Protein AF-A0A7K4GL98-F1 (afdb_monomer_lite)

Secondary structure (DSSP, 8-state):
----------HHHHHHHHHHHHHHHHHHHHHHHHHTT----HHHHHHHHHH----TT-HHHHHHHHHHHHHHHHHHHGGGT-HHHHHHHHHHHHHHHHHHHHHHHHHHH-GGG--TT-HHHHHHHHHHHHHHHHHHHHHHHGGGT-

Sequence (146 aa):
MSSSKVKSSNTILNILVIAVGIIFLFRAIIDFLTLAGLILPTILEDWATAVGGVAALGGQGLVSLVLAIWCIISGTAMFKEAEWAMGQALVVLSIMVATGVAPVIGLIMDPASFDLADVSTLINIIAFIVGIVGFIWLLITRRRYD

Foldseek 3Di:
DDPPPPLDQPLVLLVLLLVLLVVLQLLLVLLVCVLVVHDDDPVSVLVCVLQDPRPRPDVVSVVSNVLSVLSNVLSVCSVVLALVSLVSLLVSLVVLLVQLVVLVVVCVVPVVPDDPSNVNSVSSPSSNVSSVVSNVVSVVCVVSSD

Structure (mmCIF, N/CA/C/O backbone):
data_AF-A0A7K4GL98-F1
#
_entry.id   AF-A0A7K4GL98-F1
#
loop_
_atom_site.group_PDB
_atom_site.id
_atom_site.type_symbol
_atom_site.label_atom_id
_atom_site.label_alt_id
_atom_site.label_comp_id
_atom_site.label_asym_id
_atom_site.label_entity_id
_atom_site.label_seq_id
_atom_site.pdbx_PDB_ins_code
_atom_site.Cartn_x
_atom_site.Cartn_y
_atom_site.Cartn_z
_atom_site.occupancy
_atom_site.B_iso_or_equiv
_atom_site.auth_seq_id
_atom_site.auth_comp_id
_atom_site.auth_asym_id
_atom_site.auth_atom_id
_atom_site.pdbx_PDB_model_num
ATOM 1 N N . MET A 1 1 ? -28.209 -2.596 33.160 1.00 35.06 1 MET A N 1
ATOM 2 C CA . MET A 1 1 ? -26.920 -3.218 32.787 1.00 35.06 1 MET A CA 1
ATOM 3 C C . MET A 1 1 ? -26.384 -2.476 31.577 1.00 35.06 1 MET A C 1
ATOM 5 O O . MET A 1 1 ? -27.037 -2.481 30.542 1.00 35.06 1 MET A O 1
ATOM 9 N N . SER A 1 2 ? -25.271 -1.759 31.745 1.00 44.03 2 SER A N 1
ATOM 10 C CA . SER A 1 2 ? -24.555 -1.106 30.648 1.00 44.03 2 SER A CA 1
ATOM 11 C C . SER A 1 2 ? -24.044 -2.195 29.710 1.00 44.03 2 SER A C 1
ATOM 13 O O . SER A 1 2 ? -23.134 -2.941 30.065 1.00 44.03 2 SER A O 1
ATOM 15 N N . SER A 1 3 ? -24.677 -2.342 28.547 1.00 38.62 3 SER A N 1
ATOM 16 C CA . SER A 1 3 ? -24.057 -3.051 27.435 1.00 38.62 3 SER A CA 1
ATOM 17 C C . SER A 1 3 ? -22.930 -2.146 26.957 1.00 38.62 3 SER A C 1
ATOM 19 O O . SER A 1 3 ? -23.144 -1.244 26.147 1.00 38.62 3 SER A O 1
ATOM 21 N N . SER A 1 4 ? -21.731 -2.340 27.506 1.00 42.78 4 SER A N 1
ATOM 22 C CA . SER A 1 4 ? -20.520 -1.917 26.825 1.00 42.78 4 SER A CA 1
ATOM 23 C C . SER A 1 4 ? -20.524 -2.668 25.500 1.00 42.78 4 SER A C 1
ATOM 25 O O . SER A 1 4 ? -20.189 -3.850 25.427 1.00 42.78 4 SER A O 1
ATOM 27 N N . LYS A 1 5 ? -21.019 -2.010 24.445 1.00 45.31 5 LYS A N 1
ATOM 28 C CA . LYS A 1 5 ? -20.840 -2.488 23.080 1.00 45.31 5 LYS A CA 1
ATOM 29 C C . LYS A 1 5 ? -19.341 -2.656 22.927 1.00 45.31 5 LYS A C 1
ATOM 31 O O . LYS A 1 5 ? -18.623 -1.661 22.893 1.00 45.31 5 LYS A O 1
ATOM 36 N N . VAL A 1 6 ? -18.879 -3.903 22.929 1.00 47.19 6 VAL A N 1
ATOM 37 C CA . VAL A 1 6 ? -17.500 -4.226 22.594 1.00 47.19 6 VAL A CA 1
ATOM 38 C C . VAL A 1 6 ? -17.329 -3.700 21.184 1.00 47.19 6 VAL A C 1
ATOM 40 O O . VAL A 1 6 ? -17.928 -4.197 20.228 1.00 47.19 6 VAL A O 1
ATOM 43 N N . LYS A 1 7 ? -16.645 -2.569 21.120 1.00 48.56 7 LYS A N 1
ATOM 44 C CA . LYS A 1 7 ? -16.435 -1.769 19.936 1.00 48.56 7 LYS A CA 1
ATOM 45 C C . LYS A 1 7 ? -15.470 -2.642 19.108 1.00 48.56 7 LYS A C 1
ATOM 47 O O . LYS A 1 7 ? -14.346 -2.958 19.496 1.00 48.56 7 LYS A O 1
ATOM 52 N N . SER A 1 8 ? -16.070 -3.343 18.142 1.00 47.38 8 SER A N 1
ATOM 53 C CA . SER A 1 8 ? -15.435 -4.405 17.363 1.00 47.38 8 SER A CA 1
ATOM 54 C C . SER A 1 8 ? -14.850 -3.756 16.118 1.00 47.38 8 SER A C 1
ATOM 56 O O . SER A 1 8 ? -15.511 -3.634 15.074 1.00 47.38 8 SER A O 1
ATOM 58 N N . SER A 1 9 ? -13.605 -3.297 16.258 1.00 53.19 9 SER A N 1
ATOM 59 C CA . SER A 1 9 ? -12.803 -2.860 15.120 1.00 53.19 9 SER A CA 1
ATOM 60 C C . SER A 1 9 ? -12.677 -4.022 14.135 1.00 53.19 9 SER A C 1
ATOM 62 O O . SER A 1 9 ? -12.485 -5.178 14.529 1.00 53.19 9 SER A O 1
ATOM 64 N N . ASN A 1 10 ? -12.836 -3.743 12.839 1.00 66.62 10 ASN A N 1
ATOM 65 C CA . ASN A 1 10 ? -12.609 -4.768 11.832 1.00 66.62 10 ASN A CA 1
ATOM 66 C C . ASN A 1 10 ? -11.097 -4.963 11.680 1.00 66.62 10 ASN A C 1
ATOM 68 O O . ASN A 1 10 ? -10.441 -4.267 10.905 1.00 66.62 10 ASN A O 1
ATOM 72 N N . THR A 1 11 ? -10.561 -5.912 12.445 1.00 74.19 11 THR A N 1
ATOM 73 C CA . THR A 1 11 ? -9.137 -6.254 12.491 1.00 74.19 11 THR A CA 1
ATOM 74 C C . THR A 1 11 ? -8.569 -6.497 11.091 1.00 74.19 11 THR A C 1
ATOM 76 O O . THR A 1 11 ? -7.438 -6.110 10.824 1.00 74.19 11 THR A O 1
ATOM 79 N N . ILE A 1 12 ? -9.361 -7.061 10.173 1.00 81.31 12 ILE A N 1
ATOM 80 C CA . ILE A 1 12 ? -8.909 -7.416 8.823 1.00 81.31 12 ILE A CA 1
ATOM 81 C C . ILE A 1 12 ? -8.625 -6.168 7.983 1.00 81.31 12 ILE A C 1
ATOM 83 O O . ILE A 1 12 ? -7.557 -6.079 7.387 1.00 81.31 12 ILE A O 1
ATOM 87 N N . LEU A 1 13 ? -9.530 -5.183 7.956 1.00 82.00 13 LEU A N 1
ATOM 88 C CA . LEU A 1 13 ? -9.304 -3.961 7.175 1.00 82.00 13 LEU A CA 1
ATOM 89 C C . LEU A 1 13 ? -8.107 -3.175 7.718 1.00 82.00 13 LEU A C 1
ATOM 91 O O . LEU A 1 13 ? -7.270 -2.727 6.942 1.00 82.00 13 LEU A O 1
ATOM 95 N N . ASN A 1 14 ? -7.989 -3.067 9.043 1.00 85.00 14 ASN A N 1
ATOM 96 C CA . ASN A 1 14 ? -6.860 -2.391 9.680 1.00 85.00 14 ASN A CA 1
ATOM 97 C C . ASN A 1 14 ? -5.530 -3.060 9.300 1.00 85.00 14 ASN A C 1
ATOM 99 O O . ASN A 1 14 ? -4.580 -2.375 8.925 1.00 85.00 14 ASN A O 1
ATOM 103 N N . ILE A 1 15 ? -5.479 -4.398 9.339 1.00 85.88 15 ILE A N 1
ATOM 104 C CA . ILE A 1 15 ? -4.308 -5.174 8.910 1.00 85.88 15 ILE A CA 1
ATOM 105 C C . ILE A 1 15 ? -4.017 -4.946 7.425 1.00 85.88 15 ILE A C 1
ATOM 107 O O . ILE A 1 15 ? -2.859 -4.750 7.075 1.00 85.88 15 ILE A O 1
ATOM 111 N N . LEU A 1 16 ? -5.033 -4.935 6.558 1.00 84.62 16 LEU A N 1
ATOM 112 C CA . LEU A 1 16 ? -4.849 -4.716 5.120 1.00 84.62 16 LEU A CA 1
ATOM 113 C C . LEU A 1 16 ? -4.291 -3.322 4.816 1.00 84.62 16 LEU A C 1
ATOM 115 O O . LEU A 1 16 ? -3.358 -3.203 4.028 1.00 84.62 16 LEU A O 1
ATOM 119 N N . VAL A 1 17 ? -4.804 -2.277 5.470 1.00 84.75 17 VAL A N 1
ATOM 120 C CA . VAL A 1 17 ? -4.295 -0.905 5.307 1.00 84.75 17 VAL A CA 1
ATOM 121 C C . VAL A 1 17 ? -2.837 -0.813 5.772 1.00 84.75 17 VAL A C 1
ATOM 123 O O . VAL A 1 17 ? -2.004 -0.242 5.070 1.00 84.75 17 VAL A O 1
ATOM 126 N N . ILE A 1 18 ? -2.496 -1.442 6.903 1.00 87.81 18 ILE A N 1
ATOM 127 C CA . ILE A 1 18 ? -1.108 -1.518 7.386 1.00 87.81 18 ILE A CA 1
ATOM 128 C C . ILE A 1 18 ? -0.226 -2.286 6.398 1.00 87.81 18 ILE A C 1
ATOM 130 O O . ILE A 1 18 ? 0.852 -1.809 6.059 1.00 87.81 18 ILE A O 1
ATOM 134 N N . ALA A 1 19 ? -0.671 -3.448 5.916 1.00 85.38 19 ALA A N 1
ATOM 135 C CA . ALA A 1 19 ? 0.092 -4.289 4.999 1.00 85.38 19 ALA A CA 1
ATOM 136 C C . ALA A 1 19 ? 0.400 -3.558 3.686 1.00 85.38 19 ALA A C 1
ATOM 138 O O . ALA A 1 19 ? 1.544 -3.560 3.235 1.00 85.38 19 ALA A O 1
ATOM 139 N N . VAL A 1 20 ? -0.587 -2.864 3.112 1.00 84.25 20 VAL A N 1
ATOM 140 C CA . VAL A 1 20 ? -0.372 -2.054 1.907 1.00 84.25 20 VAL A CA 1
ATOM 141 C C . VAL A 1 20 ? 0.552 -0.865 2.193 1.00 84.25 20 VAL A C 1
ATOM 143 O O . VAL A 1 20 ? 1.443 -0.575 1.396 1.00 84.25 20 VAL A O 1
ATOM 146 N N . GLY A 1 21 ? 0.415 -0.224 3.358 1.00 84.00 21 GLY A N 1
ATOM 147 C CA . GLY A 1 21 ? 1.346 0.812 3.809 1.00 84.00 21 GLY A CA 1
ATOM 148 C C . GLY A 1 21 ? 2.790 0.316 3.911 1.00 84.00 21 GLY A C 1
ATOM 149 O O . GLY A 1 21 ? 3.702 0.987 3.440 1.00 84.00 21 GLY A O 1
ATOM 150 N N . ILE A 1 22 ? 3.003 -0.885 4.452 1.00 86.31 22 ILE A N 1
ATOM 151 C CA . ILE A 1 22 ? 4.325 -1.516 4.548 1.00 86.31 2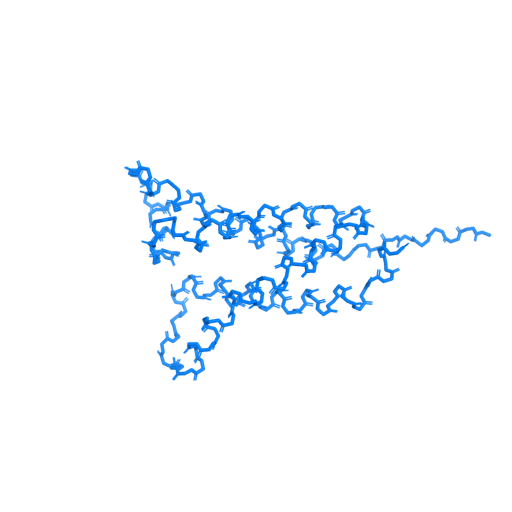2 ILE A CA 1
ATOM 152 C C . ILE A 1 22 ? 4.906 -1.786 3.155 1.00 86.31 22 ILE A C 1
ATOM 154 O O . ILE A 1 22 ? 6.072 -1.481 2.923 1.00 86.31 22 ILE A O 1
ATOM 158 N N . ILE A 1 23 ? 4.109 -2.295 2.212 1.00 82.69 23 ILE A N 1
ATOM 159 C CA . ILE A 1 23 ? 4.561 -2.539 0.832 1.00 82.69 23 ILE A CA 1
ATOM 160 C C . ILE A 1 23 ? 5.010 -1.229 0.167 1.00 82.69 23 ILE A C 1
ATOM 162 O O . ILE A 1 23 ? 6.091 -1.174 -0.423 1.00 82.69 23 ILE A O 1
ATOM 166 N N . PHE A 1 24 ? 4.230 -0.154 0.306 1.00 80.44 24 PHE A N 1
ATOM 167 C CA . PHE A 1 24 ? 4.620 1.156 -0.221 1.00 80.44 24 PHE A CA 1
ATOM 168 C C . PHE A 1 24 ? 5.848 1.739 0.484 1.00 80.44 24 PHE A C 1
ATOM 170 O O . PHE A 1 24 ? 6.675 2.371 -0.173 1.00 80.44 24 PHE A O 1
ATOM 177 N N . LEU A 1 25 ? 6.007 1.491 1.787 1.00 84.44 25 LEU A N 1
ATOM 178 C CA . LEU A 1 25 ? 7.193 1.902 2.535 1.00 84.44 25 LEU A CA 1
ATOM 179 C C . LEU A 1 25 ? 8.443 1.183 2.020 1.00 84.44 25 LEU A C 1
ATOM 181 O O . LEU A 1 25 ? 9.445 1.837 1.745 1.00 84.44 25 LEU A O 1
ATOM 185 N N . PHE A 1 26 ? 8.379 -0.139 1.839 1.00 79.06 26 PHE A N 1
ATOM 186 C CA . PHE A 1 26 ? 9.481 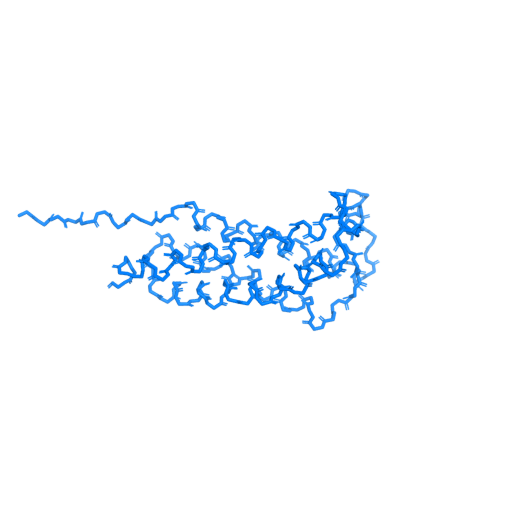-0.919 1.271 1.00 79.06 26 PHE A CA 1
ATOM 187 C C . PHE A 1 26 ? 9.848 -0.431 -0.129 1.00 79.06 26 PHE A C 1
ATOM 189 O O . PHE A 1 26 ? 11.026 -0.218 -0.406 1.00 79.06 26 PHE A O 1
ATOM 196 N N . ARG A 1 27 ? 8.851 -0.167 -0.981 1.00 76.00 27 ARG A N 1
ATOM 197 C CA . ARG A 1 27 ? 9.069 0.417 -2.310 1.00 76.00 27 ARG A CA 1
ATOM 198 C C . ARG A 1 27 ? 9.795 1.762 -2.239 1.00 76.00 27 ARG A C 1
ATOM 200 O O . ARG A 1 27 ? 10.765 1.961 -2.961 1.00 76.00 27 ARG A O 1
ATOM 207 N N . ALA A 1 28 ? 9.351 2.665 -1.366 1.00 75.69 28 ALA A N 1
ATOM 208 C CA . ALA A 1 28 ? 9.966 3.981 -1.210 1.00 75.69 28 ALA A CA 1
ATOM 209 C C . ALA A 1 28 ? 11.398 3.905 -0.647 1.00 75.69 28 ALA A C 1
ATOM 211 O O . ALA A 1 28 ? 12.261 4.673 -1.063 1.00 75.69 28 ALA A O 1
ATOM 212 N N . ILE A 1 29 ? 11.669 2.968 0.271 1.00 78.31 29 ILE A N 1
ATOM 213 C CA . ILE A 1 29 ? 13.017 2.733 0.810 1.00 78.31 29 ILE A CA 1
ATOM 214 C C . ILE A 1 29 ? 13.949 2.205 -0.282 1.00 78.31 29 ILE A C 1
ATOM 216 O O . ILE A 1 29 ? 15.068 2.694 -0.400 1.00 78.31 29 ILE A O 1
ATOM 220 N N . ILE A 1 30 ? 13.501 1.236 -1.085 1.00 74.75 30 ILE A N 1
ATOM 221 C CA . ILE A 1 30 ? 14.299 0.693 -2.192 1.00 74.75 30 ILE A CA 1
ATOM 222 C C . ILE A 1 30 ? 14.632 1.804 -3.197 1.00 74.75 30 ILE A C 1
ATOM 224 O O . ILE A 1 30 ? 15.801 1.965 -3.535 1.00 74.75 30 ILE A O 1
ATOM 228 N N . ASP A 1 31 ? 13.652 2.627 -3.586 1.00 73.38 31 ASP A N 1
ATOM 229 C CA . ASP A 1 31 ? 13.868 3.774 -4.482 1.00 73.38 31 ASP A CA 1
ATOM 230 C C . ASP A 1 31 ? 14.890 4.771 -3.894 1.00 73.38 31 ASP A C 1
ATOM 232 O O . ASP A 1 31 ? 15.842 5.176 -4.564 1.00 73.38 31 ASP A O 1
ATOM 236 N N . PHE A 1 32 ? 14.783 5.082 -2.597 1.00 73.31 32 PHE A N 1
ATOM 237 C CA . PHE A 1 32 ? 15.744 5.942 -1.898 1.00 73.31 32 PHE A CA 1
ATOM 238 C C . PHE A 1 32 ? 17.169 5.359 -1.880 1.00 73.31 32 PHE A C 1
ATOM 240 O O . PHE A 1 32 ? 18.138 6.087 -2.101 1.00 73.31 32 PHE A O 1
ATOM 247 N N . LEU A 1 33 ? 17.313 4.051 -1.643 1.00 73.75 33 LEU A N 1
ATOM 248 C CA . LEU A 1 33 ? 18.612 3.370 -1.654 1.00 73.75 33 LEU A CA 1
ATOM 249 C C . LEU A 1 33 ? 19.222 3.327 -3.062 1.00 73.75 33 LEU A C 1
ATOM 251 O O . LEU A 1 33 ? 20.423 3.562 -3.202 1.00 73.75 33 LEU A O 1
ATOM 255 N N . THR A 1 34 ? 18.405 3.104 -4.099 1.00 70.38 34 THR A N 1
ATOM 256 C CA . THR A 1 34 ? 18.867 3.178 -5.495 1.00 70.38 34 THR A CA 1
ATOM 257 C C . THR A 1 34 ? 19.297 4.589 -5.887 1.00 70.38 34 THR A C 1
ATOM 259 O O . THR A 1 34 ? 20.338 4.753 -6.521 1.00 70.38 34 THR A O 1
ATOM 262 N N . LEU A 1 35 ? 18.561 5.620 -5.453 1.00 70.75 35 LEU A N 1
ATOM 263 C CA . LEU A 1 35 ? 18.911 7.021 -5.699 1.00 70.75 35 LEU A CA 1
ATOM 264 C C . LEU A 1 35 ? 20.259 7.390 -5.067 1.00 70.75 35 LEU A C 1
ATOM 266 O O . LEU A 1 35 ? 21.034 8.142 -5.653 1.00 70.75 35 LEU A O 1
ATOM 270 N N . ALA A 1 36 ? 20.551 6.850 -3.884 1.00 72.56 36 ALA A N 1
ATOM 271 C CA . ALA A 1 36 ? 21.816 7.067 -3.187 1.00 72.56 36 ALA A CA 1
ATOM 272 C C . ALA A 1 36 ? 23.017 6.346 -3.840 1.00 72.56 36 ALA A C 1
ATOM 274 O O . ALA A 1 36 ? 24.132 6.443 -3.326 1.00 72.56 36 ALA A O 1
ATOM 275 N N . GLY A 1 37 ? 22.813 5.621 -4.948 1.00 68.25 37 GLY A N 1
ATOM 276 C CA . GLY A 1 37 ? 23.861 4.867 -5.639 1.00 68.25 37 GLY A CA 1
ATOM 277 C C . GLY A 1 37 ? 24.345 3.643 -4.858 1.00 68.25 37 GLY A C 1
ATOM 278 O O . GLY A 1 37 ? 25.451 3.159 -5.102 1.00 68.25 37 GLY A O 1
ATOM 279 N N . LEU A 1 38 ? 23.551 3.159 -3.895 1.00 73.38 38 LEU A N 1
ATOM 280 C CA . LEU A 1 38 ? 23.902 1.987 -3.105 1.00 73.38 38 LEU A CA 1
ATOM 281 C C . LEU A 1 38 ? 23.671 0.719 -3.936 1.00 73.38 38 LEU A C 1
ATOM 283 O O . LEU A 1 38 ? 22.581 0.511 -4.467 1.00 73.38 38 LEU A O 1
ATOM 287 N N . ILE A 1 39 ? 24.680 -0.149 -4.014 1.00 68.81 39 ILE A N 1
ATOM 288 C CA . ILE A 1 39 ? 24.526 -1.470 -4.630 1.00 68.81 39 ILE A CA 1
ATOM 289 C C . ILE A 1 39 ? 23.667 -2.313 -3.691 1.00 68.81 39 ILE A C 1
ATOM 291 O O . ILE A 1 39 ? 24.057 -2.604 -2.557 1.00 68.81 39 ILE A O 1
ATOM 295 N N . LEU A 1 40 ? 22.474 -2.666 -4.156 1.00 69.19 40 LEU A N 1
ATOM 296 C CA . LEU A 1 40 ? 21.556 -3.512 -3.412 1.00 69.19 40 LEU A CA 1
ATOM 297 C C . LEU A 1 40 ? 22.061 -4.966 -3.451 1.00 69.19 40 LEU A C 1
ATOM 299 O O . LEU A 1 40 ? 22.572 -5.414 -4.474 1.00 69.19 40 LEU A O 1
ATOM 303 N N . PRO A 1 41 ? 21.925 -5.732 -2.356 1.00 74.81 41 PRO A N 1
ATOM 304 C CA . PRO A 1 41 ? 22.036 -7.187 -2.404 1.00 74.81 41 PRO A CA 1
ATOM 305 C C . PRO A 1 41 ? 21.094 -7.753 -3.475 1.00 74.81 41 PRO A C 1
ATOM 307 O O . PRO A 1 41 ? 19.987 -7.238 -3.616 1.00 74.81 41 PRO A O 1
ATOM 310 N N . THR A 1 42 ? 21.467 -8.840 -4.154 1.00 76.62 42 THR A N 1
ATOM 311 C CA . THR A 1 42 ? 20.708 -9.408 -5.292 1.00 76.62 42 THR A CA 1
ATOM 312 C C . THR A 1 42 ? 19.214 -9.602 -5.019 1.00 76.62 42 THR A C 1
ATOM 314 O O . THR A 1 42 ? 18.392 -9.293 -5.864 1.00 76.62 42 THR A O 1
ATOM 317 N N . ILE A 1 43 ? 18.831 -10.008 -3.804 1.00 71.50 43 ILE A N 1
ATOM 318 C CA . ILE A 1 43 ? 17.416 -10.139 -3.406 1.00 71.50 43 ILE A CA 1
ATOM 319 C C . ILE A 1 43 ? 16.671 -8.798 -3.486 1.00 71.50 43 ILE A C 1
ATOM 321 O O . ILE A 1 43 ? 15.522 -8.739 -3.913 1.00 71.50 43 ILE A O 1
ATOM 325 N N . LEU A 1 44 ? 17.307 -7.716 -3.039 1.00 66.25 44 LEU A N 1
ATOM 326 C CA . LEU A 1 44 ? 16.728 -6.378 -3.089 1.00 66.25 44 LEU A CA 1
ATOM 327 C C . LEU A 1 44 ? 16.826 -5.768 -4.490 1.00 66.25 44 LEU A C 1
ATOM 329 O O . LEU A 1 44 ? 15.991 -4.940 -4.824 1.00 66.25 44 LEU A O 1
ATOM 333 N N . GLU A 1 45 ? 17.798 -6.184 -5.299 1.00 70.12 45 GLU A N 1
ATOM 334 C CA . GLU A 1 45 ? 17.931 -5.801 -6.708 1.00 70.12 45 GLU A CA 1
ATOM 335 C C . GLU A 1 45 ? 16.849 -6.457 -7.586 1.00 70.12 45 GLU A C 1
ATOM 337 O O . GLU A 1 45 ? 16.199 -5.769 -8.372 1.00 70.12 45 GLU A O 1
ATOM 342 N N . ASP A 1 46 ? 16.558 -7.744 -7.382 1.00 70.81 46 ASP A N 1
ATOM 343 C CA . ASP A 1 46 ? 15.452 -8.462 -8.037 1.00 70.81 46 ASP A CA 1
ATOM 344 C C . ASP A 1 46 ? 14.098 -7.834 -7.673 1.00 70.81 46 ASP A C 1
ATOM 346 O O . ASP A 1 46 ? 13.223 -7.645 -8.515 1.00 70.81 46 ASP A O 1
ATOM 350 N N . TRP A 1 47 ? 13.931 -7.433 -6.410 1.00 67.44 47 TRP A N 1
ATOM 351 C CA . TRP A 1 47 ? 12.756 -6.677 -5.980 1.00 67.44 47 TRP A CA 1
ATOM 352 C C . TRP A 1 47 ? 12.732 -5.260 -6.553 1.00 67.44 47 TRP A C 1
ATOM 354 O O . TRP A 1 47 ? 11.677 -4.793 -6.971 1.00 67.44 47 TRP A O 1
ATOM 364 N N . ALA A 1 48 ? 13.869 -4.565 -6.591 1.00 66.00 48 ALA A N 1
ATOM 365 C CA . ALA A 1 48 ? 13.966 -3.223 -7.152 1.00 66.00 48 ALA A CA 1
ATOM 366 C C . ALA A 1 48 ? 13.641 -3.212 -8.644 1.00 66.00 48 ALA A C 1
ATOM 368 O O . ALA A 1 48 ? 12.976 -2.293 -9.096 1.00 66.00 48 ALA A O 1
ATOM 369 N N . THR A 1 49 ? 14.051 -4.229 -9.397 1.00 66.56 49 THR A N 1
ATOM 370 C CA . THR A 1 49 ? 13.745 -4.371 -10.827 1.00 66.56 49 THR A CA 1
ATOM 371 C C . THR A 1 49 ? 12.301 -4.816 -11.064 1.00 66.56 49 THR A C 1
ATOM 373 O O . THR A 1 49 ? 11.638 -4.257 -11.932 1.00 66.56 49 THR A O 1
ATOM 376 N N . ALA A 1 50 ? 11.762 -5.723 -10.242 1.00 62.78 50 ALA A N 1
ATOM 377 C CA . ALA A 1 50 ? 10.357 -6.142 -10.311 1.00 62.78 50 ALA A CA 1
ATOM 378 C C . ALA A 1 50 ? 9.362 -5.038 -9.899 1.00 62.78 50 ALA A C 1
ATOM 380 O O . ALA A 1 50 ? 8.217 -5.011 -10.349 1.00 62.78 50 ALA A O 1
ATOM 381 N N . VAL A 1 51 ? 9.781 -4.122 -9.023 1.00 59.25 51 VAL A N 1
ATOM 382 C CA . VAL A 1 51 ? 8.963 -2.995 -8.541 1.00 59.25 51 VAL A CA 1
ATOM 383 C C . VAL A 1 51 ? 9.284 -1.695 -9.300 1.00 59.25 51 VAL A C 1
ATOM 385 O O . VAL A 1 51 ? 8.485 -0.748 -9.300 1.00 59.25 51 VAL A O 1
ATOM 388 N N . GLY A 1 52 ? 10.439 -1.641 -9.961 1.00 53.91 52 GLY A N 1
ATOM 389 C CA . GLY A 1 52 ? 11.060 -0.428 -10.470 1.00 53.91 52 GLY A CA 1
ATOM 390 C C . GLY A 1 52 ? 10.996 -0.271 -11.979 1.00 53.91 52 GLY A C 1
ATOM 391 O O . GLY A 1 52 ? 11.950 -0.553 -12.694 1.00 53.91 52 GLY A O 1
ATOM 392 N N . GLY A 1 53 ? 9.961 0.431 -12.428 1.00 46.66 53 GLY A N 1
ATOM 393 C CA . GLY A 1 53 ? 10.191 1.550 -13.341 1.00 46.66 53 GLY A CA 1
ATOM 394 C C . GLY A 1 53 ? 10.781 2.715 -12.540 1.00 46.66 53 GLY A C 1
ATOM 395 O O . GLY A 1 53 ? 10.043 3.632 -12.181 1.00 46.66 53 GLY A O 1
ATOM 396 N N . VAL A 1 54 ? 12.065 2.629 -12.162 1.00 43.50 54 VAL A N 1
ATOM 397 C CA . VAL A 1 54 ? 12.751 3.582 -11.265 1.00 43.50 54 VAL A CA 1
ATOM 398 C C . VAL A 1 54 ? 12.833 4.965 -11.920 1.00 43.50 54 VAL A C 1
ATOM 400 O O . VAL A 1 54 ? 13.816 5.329 -12.559 1.00 43.50 54 VAL A O 1
ATOM 403 N N . ALA A 1 55 ? 11.788 5.768 -11.737 1.00 41.47 55 ALA A N 1
ATOM 404 C CA . ALA A 1 55 ? 11.891 7.216 -11.753 1.00 41.47 55 ALA A CA 1
ATOM 405 C C . ALA A 1 55 ? 12.299 7.659 -10.344 1.00 41.47 55 ALA A C 1
ATOM 407 O O . ALA A 1 55 ? 11.450 8.063 -9.550 1.00 41.47 55 ALA A O 1
ATOM 408 N N . ALA A 1 56 ? 13.602 7.523 -10.077 1.00 45.22 56 ALA A N 1
ATOM 409 C CA . ALA A 1 56 ? 14.371 8.134 -8.998 1.00 45.22 56 ALA A CA 1
ATOM 410 C C . ALA A 1 56 ? 13.614 9.276 -8.301 1.00 45.22 56 ALA A C 1
ATOM 412 O O . ALA A 1 56 ? 13.603 10.385 -8.833 1.00 45.22 56 ALA A O 1
ATOM 413 N N . LEU A 1 57 ? 12.934 8.995 -7.178 1.00 50.50 57 LEU A N 1
ATOM 414 C CA . LEU A 1 57 ? 12.153 9.954 -6.379 1.00 50.50 57 LEU A CA 1
ATOM 415 C C . LEU A 1 57 ? 11.593 11.151 -7.175 1.00 50.50 57 LEU A C 1
ATOM 417 O O . LEU A 1 57 ? 11.802 12.319 -6.840 1.00 50.50 57 LEU A O 1
ATOM 421 N N . GLY A 1 58 ? 10.843 10.865 -8.240 1.00 53.03 58 GLY A N 1
ATOM 422 C CA . GLY A 1 58 ? 9.953 11.860 -8.826 1.00 53.03 58 GLY A CA 1
ATOM 423 C C . GLY A 1 58 ? 8.849 12.248 -7.830 1.00 53.03 58 GLY A C 1
ATOM 424 O O . GLY A 1 58 ? 8.714 11.661 -6.751 1.00 53.03 58 GLY A O 1
ATOM 425 N N . GLY A 1 59 ? 7.969 13.181 -8.211 1.00 56.78 59 GLY A N 1
ATOM 426 C CA . GLY A 1 59 ? 6.816 13.565 -7.379 1.00 56.78 59 GLY A CA 1
ATOM 427 C C . GLY A 1 59 ? 5.949 12.377 -6.923 1.00 56.78 59 GLY A C 1
ATOM 428 O O . GLY A 1 59 ? 5.337 12.426 -5.861 1.00 56.78 59 GLY A O 1
ATOM 429 N N . GLN A 1 60 ? 5.957 11.269 -7.670 1.00 61.09 60 GLN A N 1
ATOM 430 C CA . GLN A 1 60 ? 5.195 10.056 -7.365 1.00 61.09 60 GLN A CA 1
ATOM 431 C C . GLN A 1 60 ? 5.828 9.170 -6.270 1.00 61.09 60 GLN A C 1
ATOM 433 O O . GLN A 1 60 ? 5.096 8.527 -5.509 1.00 61.09 60 GLN A O 1
ATOM 438 N N . GLY A 1 61 ? 7.160 9.165 -6.130 1.00 65.25 61 GLY A N 1
ATOM 439 C CA . GLY A 1 61 ? 7.861 8.420 -5.073 1.00 65.25 61 GLY A CA 1
ATOM 440 C C . GLY A 1 61 ? 7.636 9.038 -3.690 1.00 65.25 61 GLY A C 1
ATOM 441 O O . GLY A 1 61 ? 7.307 8.338 -2.731 1.00 65.25 61 GLY A O 1
ATOM 442 N N . LEU A 1 62 ? 7.676 10.374 -3.610 1.00 68.25 62 LEU A N 1
ATOM 443 C CA . LEU A 1 62 ? 7.366 11.121 -2.385 1.00 68.25 62 LEU A CA 1
ATOM 444 C C . LEU A 1 62 ? 5.907 10.939 -1.946 1.00 68.25 62 LEU A C 1
ATOM 446 O O . LEU A 1 62 ? 5.642 10.733 -0.763 1.00 68.25 62 LEU A O 1
ATOM 450 N N . VAL A 1 63 ? 4.961 10.954 -2.891 1.00 71.19 63 VAL A N 1
ATOM 451 C CA . VAL A 1 63 ? 3.542 10.687 -2.598 1.00 71.19 63 VAL A CA 1
ATOM 452 C C . VAL A 1 63 ? 3.351 9.270 -2.054 1.00 71.19 63 VAL A C 1
ATOM 454 O O . VAL A 1 63 ? 2.614 9.090 -1.088 1.00 71.19 63 VAL A O 1
ATOM 457 N N . SER A 1 64 ? 4.057 8.280 -2.609 1.00 73.06 64 SER A N 1
ATOM 458 C CA . SER A 1 64 ? 4.003 6.887 -2.142 1.00 73.06 64 SER A CA 1
ATOM 459 C C . SER A 1 64 ? 4.552 6.723 -0.720 1.00 73.06 64 SER A C 1
ATOM 461 O O . SER A 1 64 ? 3.962 6.004 0.083 1.00 73.06 64 SER A O 1
ATOM 463 N N . LEU A 1 65 ? 5.631 7.434 -0.374 1.00 79.38 65 LEU A N 1
ATOM 464 C CA . LEU A 1 65 ? 6.187 7.443 0.983 1.00 79.38 65 LEU A CA 1
ATOM 465 C C . LEU A 1 65 ? 5.222 8.080 1.993 1.00 79.38 65 LEU A C 1
ATOM 467 O O . LEU A 1 65 ? 4.985 7.530 3.068 1.00 79.38 65 LEU A O 1
ATOM 471 N N . VAL A 1 66 ? 4.643 9.232 1.645 1.00 82.88 66 VAL A N 1
ATO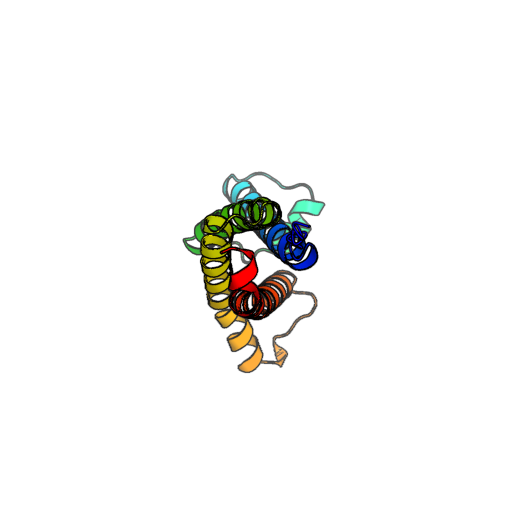M 472 C CA . VAL A 1 66 ? 3.665 9.919 2.500 1.00 82.88 66 VAL A CA 1
ATOM 473 C C . VAL A 1 66 ? 2.428 9.039 2.703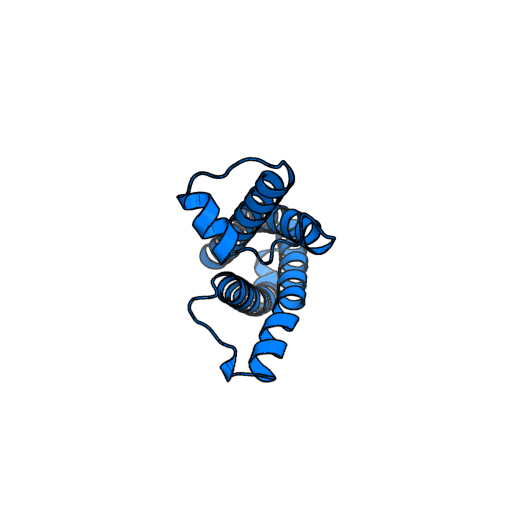 1.00 82.88 66 VAL A C 1
ATOM 475 O O . VAL A 1 66 ? 1.991 8.852 3.838 1.00 82.88 66 VAL A O 1
ATOM 478 N N . LEU A 1 67 ? 1.912 8.429 1.632 1.00 83.38 67 LEU A N 1
ATOM 479 C CA . LEU A 1 67 ? 0.837 7.434 1.689 1.00 83.38 67 LEU A CA 1
ATOM 480 C C . LEU A 1 67 ? 1.175 6.272 2.622 1.00 83.38 67 LEU A C 1
ATOM 482 O O . LEU A 1 67 ? 0.358 5.923 3.469 1.00 83.38 67 LEU A O 1
ATOM 486 N N . ALA A 1 68 ? 2.373 5.700 2.502 1.00 85.44 68 ALA A N 1
ATOM 487 C CA . ALA A 1 68 ? 2.813 4.576 3.319 1.00 85.44 68 ALA A CA 1
ATOM 488 C C . ALA A 1 68 ? 2.758 4.894 4.820 1.00 85.44 68 ALA A C 1
ATOM 490 O O . ALA A 1 68 ? 2.206 4.124 5.610 1.00 85.44 68 ALA A O 1
ATOM 491 N N . ILE A 1 69 ? 3.274 6.064 5.204 1.00 87.19 69 ILE A N 1
ATOM 492 C CA . ILE A 1 69 ? 3.281 6.528 6.594 1.00 87.19 69 ILE A CA 1
ATOM 493 C C . ILE A 1 69 ? 1.846 6.692 7.106 1.00 87.19 69 ILE A C 1
ATOM 495 O O . ILE A 1 69 ? 1.504 6.173 8.171 1.00 87.19 69 ILE A O 1
ATOM 499 N N . TRP A 1 70 ? 0.981 7.356 6.338 1.00 88.69 70 TRP A N 1
ATOM 500 C CA . TRP A 1 70 ? -0.400 7.587 6.757 1.00 88.69 70 TRP A CA 1
ATOM 501 C C . TRP A 1 70 ? -1.259 6.318 6.746 1.00 88.69 70 TRP A C 1
ATOM 503 O O . TRP A 1 70 ? -2.111 6.182 7.624 1.00 88.69 70 TRP A O 1
ATOM 513 N N . CYS A 1 71 ? -1.009 5.352 5.855 1.00 87.88 71 CYS A N 1
ATOM 514 C CA . CYS A 1 71 ? -1.597 4.008 5.916 1.00 87.88 71 CYS A CA 1
ATOM 515 C C . CYS A 1 71 ? -1.278 3.330 7.254 1.00 87.88 71 CYS A C 1
ATOM 517 O O . CYS A 1 71 ? -2.173 2.844 7.943 1.00 87.88 71 CYS A O 1
ATOM 519 N N . ILE A 1 72 ? -0.005 3.322 7.655 1.00 90.19 72 ILE A N 1
ATOM 520 C CA . ILE A 1 72 ? 0.428 2.645 8.882 1.00 90.19 72 ILE A CA 1
ATOM 521 C C . ILE A 1 72 ? -0.150 3.350 10.117 1.00 90.19 72 ILE A C 1
ATOM 523 O O . ILE A 1 72 ? -0.695 2.693 11.007 1.00 90.19 72 ILE A O 1
ATOM 527 N N . ILE A 1 73 ? -0.089 4.684 10.169 1.00 90.25 73 ILE A N 1
ATOM 528 C CA . ILE A 1 73 ? -0.619 5.465 11.299 1.00 90.25 73 ILE A CA 1
ATOM 529 C C . ILE A 1 73 ? -2.137 5.299 11.412 1.00 90.25 73 ILE A C 1
ATOM 531 O O . ILE A 1 73 ? -2.642 4.999 12.494 1.00 90.25 73 ILE A O 1
ATOM 535 N N . SER A 1 74 ? -2.874 5.467 10.312 1.00 88.31 74 SER A N 1
ATOM 536 C CA . SER A 1 74 ? -4.334 5.346 10.335 1.00 88.31 74 SER A CA 1
ATOM 537 C C . SER A 1 74 ? -4.773 3.914 10.642 1.00 88.31 74 SER A C 1
ATOM 539 O O . SER A 1 74 ? -5.571 3.714 11.554 1.00 88.31 74 SER A O 1
ATOM 541 N N . GLY A 1 75 ? -4.180 2.906 9.996 1.00 84.94 75 GLY A N 1
ATOM 542 C CA . GLY A 1 75 ? -4.498 1.500 10.241 1.00 84.94 75 GLY A CA 1
ATOM 543 C C . GLY A 1 75 ? -4.199 1.054 11.677 1.00 84.94 75 GLY A C 1
ATOM 544 O O . GLY A 1 75 ? -4.997 0.332 12.275 1.00 84.94 75 GLY A O 1
ATOM 545 N N . THR A 1 76 ? -3.103 1.529 12.282 1.00 87.12 76 THR A N 1
ATOM 546 C CA . THR A 1 76 ? -2.796 1.238 13.696 1.00 87.12 76 THR A CA 1
ATOM 547 C C . THR A 1 76 ? -3.736 1.967 14.657 1.00 87.12 76 THR A C 1
ATOM 549 O O . THR A 1 76 ? -4.224 1.372 15.620 1.00 87.12 76 THR A O 1
ATOM 552 N N . ALA A 1 77 ? -4.046 3.238 14.399 1.00 85.31 77 ALA A N 1
ATOM 553 C CA . ALA A 1 77 ? -4.939 4.028 15.244 1.00 85.31 77 ALA A CA 1
ATOM 554 C C . ALA A 1 77 ? -6.414 3.595 15.135 1.00 85.31 77 ALA A C 1
ATOM 556 O O . ALA A 1 77 ? -7.162 3.715 16.108 1.00 85.31 77 ALA A O 1
ATOM 557 N N . MET A 1 78 ? -6.824 3.000 14.012 1.00 84.06 78 MET A N 1
ATOM 558 C CA . MET A 1 78 ? -8.155 2.415 13.835 1.00 84.06 78 MET A CA 1
ATOM 559 C C . MET A 1 78 ? -8.428 1.206 14.741 1.00 84.06 78 MET A C 1
ATOM 561 O O . MET A 1 78 ? -9.596 0.906 14.987 1.00 84.06 78 MET A O 1
ATOM 565 N N . PHE A 1 79 ? -7.403 0.540 15.291 1.00 82.06 79 PHE A N 1
ATOM 566 C CA . PHE A 1 79 ? -7.599 -0.468 16.346 1.00 82.06 79 PHE A CA 1
ATOM 567 C C . PHE A 1 79 ? -8.093 0.133 17.660 1.00 82.06 79 PHE A C 1
ATOM 569 O O . PHE A 1 79 ? -8.737 -0.557 18.443 1.00 82.06 79 PHE A O 1
ATOM 576 N N . LYS A 1 80 ? -7.797 1.415 17.897 1.00 80.38 80 LYS A N 1
ATOM 577 C CA . LYS A 1 80 ? -8.292 2.177 19.049 1.00 80.38 80 LYS A CA 1
ATOM 578 C C . LYS A 1 80 ? -9.606 2.900 18.744 1.00 80.38 80 LYS A C 1
ATOM 580 O O . LYS A 1 80 ? -10.060 3.685 19.568 1.00 80.38 80 LYS A O 1
ATOM 585 N N . GLU A 1 81 ? -10.167 2.674 17.553 1.00 75.50 81 GLU A N 1
ATOM 586 C CA . GLU A 1 81 ? -11.427 3.256 17.077 1.00 75.50 81 GLU A CA 1
ATOM 587 C C . GLU A 1 81 ? -11.494 4.777 17.219 1.00 75.50 81 GLU A C 1
ATOM 589 O O . GLU A 1 81 ? -12.540 5.352 17.518 1.00 75.50 81 GLU A O 1
ATOM 594 N N . ALA A 1 82 ? -10.356 5.431 16.986 1.00 77.12 82 ALA A N 1
ATOM 595 C CA . ALA A 1 82 ? -10.267 6.877 16.994 1.00 77.12 82 ALA A CA 1
ATOM 596 C C . ALA A 1 82 ? -10.927 7.474 15.741 1.00 77.12 82 ALA A C 1
ATOM 598 O O . ALA A 1 82 ? -10.601 7.090 14.616 1.00 77.12 82 ALA A O 1
ATOM 599 N N . GLU A 1 83 ? -11.808 8.455 15.928 1.00 76.94 83 GLU A N 1
ATOM 600 C CA . GLU A 1 83 ? -12.532 9.129 14.841 1.00 76.94 83 GLU A CA 1
ATOM 601 C C . GLU A 1 83 ? -11.581 9.818 13.849 1.00 76.94 83 GLU A C 1
ATOM 603 O O . GLU A 1 83 ? -11.711 9.668 12.633 1.00 76.94 83 GLU A O 1
ATOM 608 N N . TRP A 1 84 ? -10.536 10.480 14.361 1.00 83.44 84 TRP A N 1
ATOM 609 C CA . TRP A 1 84 ? -9.509 11.103 13.522 1.00 83.44 84 TRP A CA 1
ATOM 610 C C . TRP A 1 84 ? -8.778 10.079 12.644 1.00 83.44 84 TRP A C 1
ATOM 612 O O . TRP A 1 84 ? -8.406 10.399 11.518 1.00 83.44 84 TRP A O 1
ATOM 622 N N . ALA A 1 85 ? -8.606 8.838 13.113 1.00 84.19 85 ALA A N 1
ATOM 623 C CA . ALA A 1 85 ? -7.951 7.785 12.343 1.00 84.19 85 ALA A CA 1
ATOM 624 C C . ALA A 1 85 ? -8.831 7.299 11.187 1.00 84.19 85 ALA A C 1
ATOM 626 O O . ALA A 1 85 ? -8.313 7.015 10.111 1.00 84.19 85 ALA A O 1
ATOM 627 N N . MET A 1 86 ? -10.152 7.265 11.384 1.00 84.38 86 MET A N 1
ATOM 628 C CA . MET A 1 86 ? -11.111 6.939 10.328 1.00 84.38 86 MET A CA 1
ATOM 629 C C . MET A 1 86 ? -11.128 8.017 9.237 1.00 84.38 86 MET A C 1
ATOM 631 O O . MET A 1 86 ? -11.043 7.684 8.055 1.00 84.38 86 MET A O 1
ATOM 635 N N . GLY A 1 87 ? -11.134 9.298 9.621 1.00 83.69 87 GLY A N 1
ATOM 636 C CA . GLY A 1 87 ? -11.024 10.408 8.669 1.00 83.69 87 GLY A CA 1
ATOM 637 C C . GLY A 1 87 ? -9.736 10.345 7.840 1.00 83.69 87 GLY A C 1
ATOM 638 O O . GLY A 1 87 ? -9.783 10.451 6.616 1.00 83.69 87 GLY A O 1
ATOM 639 N N . GLN A 1 88 ? -8.592 10.089 8.486 1.00 87.19 88 GLN A N 1
ATOM 640 C CA . GLN A 1 88 ? -7.312 9.929 7.784 1.00 87.19 88 GLN A CA 1
ATOM 641 C C . GLN A 1 88 ? -7.288 8.683 6.887 1.00 87.19 88 GLN A C 1
ATOM 643 O O . GLN A 1 88 ? -6.812 8.755 5.756 1.00 87.19 88 GLN A O 1
ATOM 648 N N . ALA A 1 89 ? -7.851 7.558 7.338 1.00 85.19 89 ALA A N 1
ATOM 649 C CA . ALA A 1 89 ? -7.944 6.345 6.531 1.00 85.19 89 ALA A CA 1
ATOM 650 C C . ALA A 1 89 ? -8.782 6.560 5.263 1.00 85.19 89 ALA A C 1
ATOM 652 O O . ALA A 1 89 ? -8.384 6.109 4.193 1.00 85.19 89 ALA A O 1
ATOM 653 N N . LEU A 1 90 ? -9.899 7.293 5.344 1.00 87.31 90 LEU A N 1
ATOM 654 C CA . LEU A 1 90 ? -10.708 7.638 4.169 1.00 87.31 90 LEU A CA 1
ATOM 655 C C . LEU A 1 90 ? -9.911 8.459 3.148 1.00 87.31 90 LEU A C 1
ATOM 657 O O . LEU A 1 90 ? -9.979 8.175 1.951 1.00 87.31 90 LEU A O 1
ATOM 661 N N . VAL A 1 91 ? -9.122 9.435 3.607 1.00 87.94 91 VAL A N 1
ATOM 662 C CA . VAL A 1 91 ? -8.257 10.234 2.725 1.00 87.94 91 VAL A CA 1
ATOM 663 C C . VAL A 1 91 ? -7.224 9.340 2.044 1.00 87.94 91 VAL A C 1
ATOM 665 O O . VAL A 1 91 ? -7.114 9.343 0.820 1.00 87.94 91 VAL A O 1
ATOM 668 N N . VAL A 1 92 ? -6.514 8.518 2.811 1.00 87.56 92 VAL A N 1
ATOM 669 C CA . VAL A 1 92 ? -5.476 7.624 2.285 1.00 87.56 92 VAL A CA 1
ATOM 670 C C . VAL A 1 92 ? -6.048 6.623 1.280 1.00 87.56 92 VAL A C 1
ATOM 672 O O . VAL A 1 92 ? -5.511 6.488 0.182 1.00 87.56 92 VAL A O 1
ATOM 675 N N . LEU A 1 93 ? -7.182 5.993 1.596 1.00 87.00 93 LEU A N 1
ATOM 676 C CA . LEU A 1 93 ? -7.870 5.074 0.689 1.00 87.00 93 LEU A CA 1
ATOM 677 C C . LEU A 1 93 ? -8.310 5.780 -0.600 1.00 87.00 93 LEU A C 1
ATOM 679 O O . LEU A 1 93 ? -8.159 5.214 -1.677 1.00 87.00 93 LEU A O 1
ATOM 683 N N . SER A 1 94 ? -8.786 7.027 -0.525 1.00 86.06 94 SER A N 1
ATOM 684 C CA . SER A 1 94 ? -9.175 7.794 -1.718 1.00 86.06 94 SER A CA 1
ATOM 685 C C . SER A 1 94 ? -7.991 8.094 -2.644 1.00 86.06 94 SER A C 1
ATOM 687 O O . SER A 1 94 ? -8.109 7.977 -3.864 1.00 86.06 94 SER A O 1
ATOM 689 N N . ILE A 1 95 ? -6.826 8.405 -2.069 1.00 84.62 95 ILE A N 1
ATOM 690 C CA . ILE A 1 95 ? -5.599 8.641 -2.828 1.00 84.62 95 ILE A CA 1
ATOM 691 C C . ILE A 1 95 ? -5.101 7.321 -3.433 1.00 84.62 95 ILE A C 1
ATOM 693 O O . ILE A 1 95 ? -4.714 7.312 -4.596 1.00 84.62 95 ILE A O 1
ATOM 697 N N . MET A 1 96 ? -5.171 6.201 -2.701 1.00 82.44 96 MET A N 1
ATOM 698 C CA . MET A 1 96 ? -4.834 4.871 -3.234 1.00 82.44 96 MET A CA 1
ATOM 699 C C . MET A 1 96 ? -5.718 4.472 -4.418 1.00 82.44 96 MET A C 1
ATOM 701 O O . MET A 1 96 ? -5.233 3.897 -5.390 1.00 82.44 96 MET A O 1
ATOM 705 N N . VAL A 1 97 ? -7.014 4.794 -4.362 1.00 84.19 97 VAL A N 1
ATOM 706 C CA . VAL A 1 97 ? -7.905 4.601 -5.510 1.00 84.19 97 VAL A CA 1
ATOM 707 C C . VAL A 1 97 ? -7.439 5.472 -6.671 1.00 84.19 97 VAL A C 1
ATOM 709 O O . VAL A 1 97 ? -7.233 4.950 -7.760 1.00 84.19 97 VAL A O 1
ATOM 712 N N . ALA A 1 98 ? -7.201 6.767 -6.446 1.00 82.06 98 ALA A N 1
ATOM 713 C CA . ALA A 1 98 ? -6.779 7.691 -7.497 1.00 82.06 98 ALA A CA 1
ATOM 714 C C . ALA A 1 98 ? -5.459 7.276 -8.1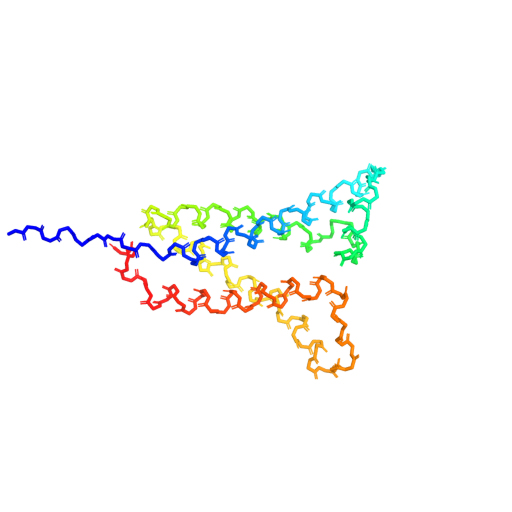75 1.00 82.06 98 ALA A C 1
ATOM 716 O O . ALA A 1 98 ? -5.355 7.343 -9.400 1.00 82.06 98 ALA A O 1
ATOM 717 N N . THR A 1 99 ? -4.470 6.802 -7.413 1.00 76.75 99 THR A N 1
ATOM 718 C CA . THR A 1 99 ? -3.195 6.317 -7.965 1.00 76.75 99 THR A CA 1
ATOM 719 C C . THR A 1 99 ? -3.340 4.977 -8.690 1.00 76.75 99 THR A C 1
ATOM 721 O O . THR A 1 99 ? -2.616 4.725 -9.651 1.00 76.75 99 THR A O 1
ATOM 724 N N . GLY A 1 100 ? -4.298 4.142 -8.279 1.00 74.00 100 GLY A N 1
ATOM 725 C CA . GLY A 1 100 ? -4.620 2.867 -8.919 1.00 74.00 100 GLY A CA 1
ATOM 726 C C . GLY A 1 100 ? -5.476 2.973 -10.188 1.00 74.00 100 GLY A C 1
ATOM 727 O O . GLY A 1 100 ? -5.531 2.017 -10.957 1.00 74.00 100 GLY A O 1
ATOM 728 N N . VAL A 1 101 ? -6.106 4.122 -10.465 1.00 78.31 101 VAL A N 1
ATOM 729 C CA . VAL A 1 101 ? -6.927 4.311 -11.679 1.00 78.31 101 VAL A CA 1
ATOM 730 C C . VAL A 1 101 ? -6.088 4.206 -12.955 1.00 78.31 101 VAL A C 1
ATOM 732 O O . VAL A 1 101 ? -6.505 3.543 -13.900 1.00 78.31 101 VAL A O 1
ATOM 735 N N . ALA A 1 102 ? -4.908 4.828 -12.995 1.00 74.94 102 ALA A N 1
ATOM 736 C CA . ALA A 1 102 ? -4.049 4.828 -14.182 1.00 74.94 102 ALA A CA 1
ATOM 737 C C . ALA A 1 102 ? -3.658 3.412 -14.667 1.00 74.94 102 ALA A C 1
ATOM 739 O O . ALA A 1 102 ? -3.882 3.125 -15.845 1.00 74.94 102 ALA A O 1
ATOM 740 N N . PRO A 1 103 ? -3.153 2.498 -13.810 1.00 70.31 103 PRO A N 1
ATOM 741 C CA . PRO A 1 103 ? -2.856 1.129 -14.235 1.00 70.31 103 PRO A CA 1
ATOM 742 C C . PRO A 1 103 ? -4.11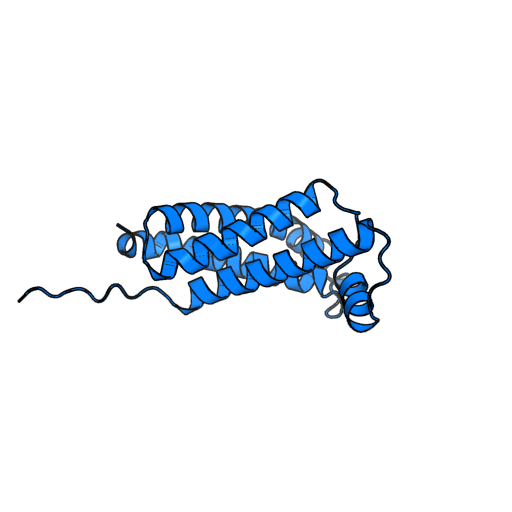0 0.333 -14.629 1.00 70.31 103 PRO A C 1
ATOM 744 O O . PRO A 1 103 ? -4.055 -0.456 -15.568 1.00 70.31 103 PRO A O 1
ATOM 747 N N . VAL A 1 104 ? -5.260 0.571 -13.986 1.00 78.25 104 VAL A N 1
ATOM 748 C CA . VAL A 1 104 ? -6.532 -0.074 -14.369 1.00 78.25 104 VAL A CA 1
ATOM 749 C C . VAL A 1 104 ? -7.008 0.394 -15.747 1.00 78.25 104 VAL A C 1
ATOM 751 O O . VAL A 1 104 ? -7.462 -0.420 -16.546 1.00 78.25 104 VAL A O 1
ATOM 754 N N . ILE A 1 105 ? -6.879 1.685 -16.062 1.00 79.12 105 ILE A N 1
ATOM 755 C CA . ILE A 1 105 ? -7.184 2.206 -17.402 1.00 79.12 105 ILE A CA 1
ATOM 756 C C . ILE A 1 105 ? -6.233 1.597 -18.436 1.00 79.12 105 ILE A C 1
ATOM 758 O O . ILE A 1 105 ? -6.698 1.166 -19.488 1.00 79.12 105 ILE A O 1
ATOM 762 N N . GLY A 1 106 ? -4.934 1.509 -18.129 1.00 75.19 106 GLY A N 1
ATOM 763 C CA . GLY A 1 106 ? -3.950 0.858 -19.001 1.00 75.19 106 GLY A CA 1
ATOM 764 C C . GLY A 1 106 ? -4.335 -0.585 -19.336 1.00 75.19 106 GLY A C 1
ATOM 765 O O . GLY A 1 106 ? -4.367 -0.954 -20.507 1.00 75.19 106 GLY A O 1
ATOM 766 N N . LEU A 1 107 ? -4.755 -1.351 -18.325 1.00 76.69 107 LEU A N 1
ATOM 767 C CA . LEU A 1 107 ? -5.238 -2.723 -18.485 1.00 76.69 107 LEU A CA 1
ATOM 768 C C . LEU A 1 107 ? -6.481 -2.830 -19.384 1.00 76.69 107 LEU A C 1
ATOM 770 O O . LEU A 1 107 ? -6.623 -3.787 -20.139 1.00 76.69 107 LEU A O 1
ATOM 774 N N . ILE A 1 108 ? -7.400 -1.865 -19.297 1.00 79.88 108 ILE A N 1
ATOM 775 C CA . ILE A 1 108 ? -8.621 -1.842 -20.118 1.00 79.88 108 ILE A CA 1
ATOM 776 C C . ILE A 1 108 ? -8.302 -1.457 -21.568 1.00 79.88 108 ILE A C 1
ATOM 778 O O . ILE A 1 108 ? -8.921 -1.984 -22.492 1.00 79.88 108 ILE A O 1
ATOM 782 N N . MET A 1 109 ? -7.367 -0.525 -21.769 1.00 82.00 109 MET A N 1
ATOM 783 C CA . MET A 1 109 ? -6.995 -0.026 -23.094 1.00 82.00 109 MET A CA 1
ATOM 784 C C . MET A 1 109 ? -6.133 -1.016 -23.884 1.00 82.00 109 MET A C 1
ATOM 786 O O . MET A 1 109 ? -6.259 -1.064 -25.106 1.00 82.00 109 MET A O 1
ATOM 790 N N . ASP A 1 110 ? -5.302 -1.810 -23.209 1.00 80.06 110 ASP A N 1
ATOM 791 C CA . ASP A 1 110 ? -4.505 -2.874 -23.821 1.00 80.06 110 ASP A CA 1
ATOM 792 C C . ASP A 1 110 ? -4.437 -4.112 -22.904 1.00 80.06 110 ASP A C 1
ATOM 794 O O . ASP A 1 110 ? -3.473 -4.296 -22.157 1.00 80.06 110 ASP A O 1
ATOM 798 N N . PRO A 1 111 ? -5.447 -4.996 -22.938 1.00 72.44 111 PRO A N 1
ATOM 799 C CA . PRO A 1 111 ? -5.501 -6.161 -22.056 1.00 72.44 111 PRO A CA 1
ATOM 800 C C . PRO A 1 111 ? -4.406 -7.200 -22.341 1.00 72.44 111 PRO A C 1
ATOM 802 O O . PRO A 1 111 ? -4.135 -8.039 -21.484 1.00 72.44 111 PRO A O 1
ATOM 805 N N . ALA A 1 112 ? -3.759 -7.154 -23.513 1.00 74.81 112 ALA A N 1
ATOM 806 C CA . ALA A 1 112 ? -2.640 -8.038 -23.845 1.00 74.81 112 ALA A CA 1
ATOM 807 C C . ALA A 1 112 ? -1.332 -7.625 -23.148 1.00 74.81 112 ALA A C 1
ATOM 809 O O . ALA A 1 112 ? -0.409 -8.432 -23.064 1.00 74.81 112 ALA A O 1
ATOM 810 N N . SER A 1 113 ? -1.268 -6.400 -22.614 1.00 69.06 113 SER A N 1
ATOM 811 C CA . SER A 1 113 ? -0.141 -5.903 -21.816 1.00 69.06 113 SER A CA 1
ATOM 812 C C . SER A 1 113 ? -0.114 -6.436 -20.377 1.00 69.06 113 SER A C 1
ATOM 814 O O . SER A 1 113 ? 0.825 -6.150 -19.635 1.00 69.06 113 SER A O 1
ATOM 816 N N . PHE A 1 114 ? -1.127 -7.207 -19.959 1.00 67.12 114 PHE A N 1
ATOM 817 C CA . PHE A 1 114 ? -1.193 -7.746 -18.605 1.00 67.12 114 PHE A CA 1
ATOM 818 C C . PHE A 1 114 ? -0.222 -8.906 -18.410 1.00 67.12 114 PHE A C 1
ATOM 820 O O . PHE A 1 114 ? -0.493 -10.042 -18.806 1.00 67.12 114 PHE A O 1
ATOM 827 N N . ASP A 1 115 ? 0.886 -8.615 -17.739 1.00 70.62 115 ASP A N 1
ATOM 828 C CA . ASP A 1 115 ? 1.846 -9.617 -17.307 1.00 70.62 115 ASP A CA 1
ATOM 829 C C . ASP A 1 115 ? 1.689 -9.903 -15.807 1.00 70.62 115 ASP A C 1
ATOM 831 O O . ASP A 1 115 ? 1.798 -9.013 -14.963 1.00 70.62 115 ASP A O 1
ATOM 835 N N . LEU A 1 116 ? 1.461 -11.174 -15.463 1.00 67.12 116 LEU A N 1
ATOM 836 C CA . LEU A 1 116 ? 1.443 -11.641 -14.073 1.00 67.12 116 LEU A CA 1
ATOM 837 C C . LEU A 1 116 ? 2.833 -11.587 -13.418 1.00 67.12 116 LEU A C 1
ATOM 839 O O . LEU A 1 116 ? 2.926 -11.681 -12.194 1.00 67.12 116 LEU A O 1
ATOM 843 N N . ALA A 1 117 ? 3.899 -11.446 -14.209 1.00 71.44 117 ALA A N 1
ATOM 844 C CA . ALA A 1 117 ? 5.255 -11.224 -13.725 1.00 71.44 117 ALA A CA 1
ATOM 845 C C . ALA A 1 117 ? 5.538 -9.749 -13.378 1.00 71.44 117 ALA A C 1
ATOM 847 O O . ALA A 1 117 ? 6.509 -9.483 -12.668 1.00 71.44 117 ALA A O 1
ATOM 848 N N . ASP A 1 118 ? 4.693 -8.795 -13.798 1.00 70.94 118 ASP A N 1
ATOM 849 C CA . ASP A 1 118 ? 4.815 -7.390 -13.393 1.00 70.94 118 ASP A CA 1
ATOM 850 C C . ASP A 1 118 ? 4.223 -7.177 -11.992 1.00 70.94 118 ASP A C 1
ATOM 852 O O . ASP A 1 118 ? 3.053 -6.825 -11.784 1.00 70.94 118 ASP A O 1
ATOM 856 N N . VAL A 1 119 ? 5.086 -7.387 -10.999 1.00 70.56 119 VAL A N 1
ATOM 857 C CA . VAL A 1 119 ? 4.782 -7.226 -9.575 1.00 70.56 119 VAL A CA 1
ATOM 858 C C . VAL A 1 119 ? 4.310 -5.801 -9.257 1.00 70.56 119 VAL A C 1
ATOM 860 O O . VAL A 1 119 ? 3.453 -5.623 -8.388 1.00 70.56 119 VAL A O 1
ATOM 863 N N . SER A 1 120 ? 4.807 -4.780 -9.963 1.00 72.12 120 SER A N 1
ATOM 864 C CA . SER A 1 120 ? 4.430 -3.380 -9.733 1.00 72.12 120 SER A CA 1
ATOM 865 C C . SER A 1 120 ? 2.968 -3.124 -10.103 1.00 72.12 120 SER A C 1
ATOM 867 O O . SER A 1 120 ? 2.206 -2.563 -9.304 1.00 72.12 120 SER A O 1
ATOM 869 N N . THR A 1 121 ? 2.545 -3.597 -11.277 1.00 72.44 121 THR A N 1
ATOM 870 C CA . THR A 1 121 ? 1.147 -3.515 -11.724 1.00 72.44 121 THR A CA 1
ATOM 871 C C . THR A 1 121 ? 0.222 -4.303 -10.798 1.00 72.44 121 THR A C 1
ATOM 873 O O . THR A 1 121 ? -0.820 -3.787 -10.381 1.00 72.44 121 THR A O 1
ATOM 876 N N . LEU A 1 122 ? 0.637 -5.497 -10.369 1.00 73.44 122 LEU A N 1
ATOM 877 C CA . LEU A 1 122 ? -0.100 -6.330 -9.412 1.00 73.44 122 LEU A CA 1
ATOM 878 C C . LEU A 1 122 ? -0.304 -5.639 -8.054 1.00 73.44 122 LEU A C 1
ATOM 880 O O . LEU A 1 122 ? -1.427 -5.602 -7.545 1.00 73.44 122 LEU A O 1
ATOM 884 N N . ILE A 1 123 ? 0.747 -5.031 -7.490 1.00 76.38 123 ILE A N 1
ATOM 885 C CA . ILE A 1 123 ? 0.665 -4.269 -6.232 1.00 76.38 123 ILE A CA 1
ATOM 886 C C . ILE A 1 123 ? -0.310 -3.097 -6.371 1.00 76.38 123 ILE A C 1
ATOM 888 O O . ILE A 1 123 ? -1.146 -2.892 -5.488 1.00 76.38 123 ILE A O 1
ATOM 892 N N . ASN A 1 124 ? -0.241 -2.342 -7.472 1.00 77.75 124 ASN A N 1
ATOM 893 C CA . ASN A 1 124 ? -1.120 -1.190 -7.680 1.00 77.75 124 ASN A CA 1
ATOM 894 C C . ASN A 1 124 ? -2.592 -1.615 -7.837 1.00 77.75 124 ASN A C 1
ATOM 896 O O . ASN A 1 124 ? -3.474 -0.948 -7.298 1.00 77.75 124 ASN A O 1
ATOM 900 N N . ILE A 1 125 ? -2.869 -2.739 -8.510 1.00 79.56 125 ILE A N 1
ATOM 901 C CA . ILE A 1 125 ? -4.227 -3.293 -8.645 1.00 79.56 125 ILE A CA 1
ATOM 902 C C . ILE A 1 125 ? -4.763 -3.773 -7.290 1.00 79.56 125 ILE A C 1
ATOM 904 O O . ILE A 1 125 ? -5.906 -3.479 -6.937 1.00 79.56 125 ILE A O 1
ATOM 908 N N . ILE A 1 126 ? -3.949 -4.468 -6.490 1.00 82.19 126 ILE A N 1
ATOM 909 C CA . ILE A 1 126 ? -4.350 -4.890 -5.138 1.00 82.19 126 ILE A CA 1
ATOM 910 C C . ILE A 1 126 ? -4.633 -3.662 -4.267 1.00 82.19 126 ILE A C 1
ATOM 912 O O . ILE A 1 126 ? -5.669 -3.603 -3.603 1.00 82.19 126 ILE A O 1
ATOM 916 N N . ALA A 1 127 ? -3.755 -2.656 -4.305 1.00 80.50 127 ALA A N 1
ATOM 917 C CA . ALA A 1 127 ? -3.941 -1.398 -3.591 1.00 80.50 127 ALA A CA 1
ATOM 918 C C . ALA A 1 127 ? -5.218 -0.665 -4.034 1.00 80.50 127 ALA A C 1
ATOM 920 O O . ALA A 1 127 ? -5.933 -0.132 -3.188 1.00 80.50 127 ALA A O 1
ATOM 921 N N . PHE A 1 128 ? -5.550 -0.696 -5.326 1.00 83.25 128 PHE A N 1
ATOM 922 C CA . PHE A 1 128 ? -6.791 -0.143 -5.867 1.00 83.25 128 PHE A CA 1
ATOM 923 C C . PHE A 1 128 ? -8.033 -0.856 -5.316 1.00 83.25 128 PHE A C 1
ATOM 925 O O . PHE A 1 128 ? -8.960 -0.203 -4.831 1.00 83.25 128 PHE A O 1
ATOM 932 N N . ILE A 1 129 ? -8.041 -2.194 -5.323 1.00 86.19 129 ILE A N 1
ATOM 933 C CA . ILE A 1 129 ? -9.155 -3.000 -4.799 1.00 86.19 129 ILE A CA 1
ATOM 934 C C . ILE A 1 129 ? -9.334 -2.753 -3.297 1.00 86.19 129 ILE A C 1
ATOM 936 O O . ILE A 1 129 ? -10.451 -2.492 -2.845 1.00 86.19 129 ILE A O 1
ATOM 940 N N . VAL A 1 130 ? -8.241 -2.786 -2.525 1.00 86.31 130 VAL A N 1
ATOM 941 C CA . VAL A 1 130 ? -8.260 -2.481 -1.084 1.00 86.31 130 VAL A CA 1
ATOM 942 C C . VAL A 1 130 ? -8.732 -1.047 -0.843 1.00 86.31 130 VAL A C 1
ATOM 944 O O . VAL A 1 130 ? -9.528 -0.821 0.065 1.00 86.31 130 VAL A O 1
ATOM 947 N N . GLY A 1 131 ? -8.309 -0.102 -1.685 1.00 84.31 131 GLY A N 1
ATOM 948 C CA . GLY A 1 131 ? -8.766 1.283 -1.687 1.00 84.31 131 GLY A CA 1
ATOM 949 C C . GLY A 1 131 ? -10.286 1.388 -1.801 1.00 84.31 131 GLY A C 1
ATOM 950 O O . GLY A 1 131 ? -10.928 1.939 -0.911 1.00 84.31 131 GLY A O 1
ATOM 951 N N . ILE A 1 132 ? -10.881 0.807 -2.848 1.00 87.25 132 ILE A N 1
ATOM 952 C CA . ILE A 1 132 ? -12.333 0.871 -3.091 1.00 87.25 132 ILE A CA 1
ATOM 953 C C . ILE A 1 132 ? -13.113 0.151 -1.990 1.00 87.25 132 ILE A C 1
ATOM 955 O O . ILE A 1 132 ? -14.025 0.728 -1.390 1.00 87.25 132 ILE A O 1
ATOM 959 N N . VAL A 1 133 ? -12.766 -1.111 -1.722 1.00 88.38 133 VAL A N 1
ATOM 960 C CA . VAL A 1 133 ? -13.493 -1.947 -0.758 1.00 88.38 133 VAL A CA 1
ATOM 961 C C . VAL A 1 133 ? -13.368 -1.359 0.644 1.00 88.38 133 VAL A C 1
ATOM 963 O O . VAL A 1 133 ? -14.371 -1.232 1.347 1.00 88.38 133 VAL A O 1
ATOM 966 N N . GLY A 1 134 ? -12.162 -0.941 1.031 1.00 84.19 134 GLY A N 1
ATOM 967 C CA . GLY A 1 134 ? -11.897 -0.292 2.308 1.00 84.19 134 GLY A CA 1
ATOM 968 C C . GLY A 1 134 ? -12.647 1.028 2.456 1.00 84.19 134 GLY A C 1
ATOM 969 O O . GLY A 1 134 ? -13.244 1.272 3.503 1.00 84.19 134 GLY A O 1
ATOM 970 N N . PHE A 1 135 ? -12.685 1.854 1.408 1.00 86.75 135 PHE A N 1
ATOM 971 C CA . PHE A 1 135 ? -13.361 3.151 1.445 1.00 86.75 135 PHE A CA 1
ATOM 972 C C . PHE A 1 135 ? -14.874 2.995 1.637 1.00 86.75 135 PHE A C 1
ATOM 974 O O . PHE A 1 135 ? -15.452 3.586 2.551 1.00 86.75 135 PHE A O 1
ATOM 981 N N . ILE A 1 136 ? -15.513 2.138 0.830 1.00 86.50 136 ILE A N 1
ATOM 982 C CA . ILE A 1 136 ? -16.949 1.840 0.950 1.00 86.50 136 ILE A CA 1
ATOM 983 C C . ILE A 1 136 ? -17.252 1.248 2.331 1.00 86.50 136 ILE A C 1
ATOM 985 O O . ILE A 1 136 ? -18.219 1.641 2.988 1.00 86.50 136 ILE A O 1
ATOM 989 N N . TRP A 1 137 ? -16.402 0.336 2.805 1.00 83.38 137 TRP A N 1
ATOM 990 C CA . TRP A 1 137 ? -16.563 -0.284 4.113 1.00 83.38 137 TRP A CA 1
ATOM 991 C C . TRP A 1 137 ? -16.499 0.729 5.262 1.00 83.38 137 TRP A C 1
ATOM 993 O O . TRP A 1 137 ? -17.340 0.683 6.166 1.00 83.38 137 TRP A O 1
ATOM 1003 N N . LEU A 1 138 ? -15.539 1.657 5.247 1.00 83.00 138 LEU A N 1
ATOM 1004 C CA . LEU A 1 138 ? -15.428 2.690 6.282 1.00 83.00 138 LEU A CA 1
ATOM 1005 C C . LEU A 1 138 ? -16.614 3.644 6.286 1.00 83.00 138 LEU A C 1
ATOM 1007 O O . LEU A 1 138 ? -17.113 3.973 7.360 1.00 83.00 138 LEU A O 1
ATOM 1011 N N . LEU A 1 139 ? -17.143 4.007 5.116 1.00 83.56 139 LEU A N 1
ATOM 1012 C CA . LEU A 1 139 ? -18.361 4.814 5.046 1.00 83.56 139 LEU A CA 1
ATOM 1013 C C . LEU A 1 139 ? -19.565 4.112 5.687 1.00 83.56 139 LEU A C 1
ATOM 1015 O O . LEU A 1 139 ? -20.314 4.738 6.442 1.00 83.56 139 LEU A O 1
ATOM 1019 N N . ILE A 1 140 ? -19.736 2.811 5.436 1.00 83.19 140 ILE A N 1
ATOM 1020 C CA . ILE A 1 140 ? -20.829 2.020 6.023 1.00 83.19 140 ILE A CA 1
ATOM 1021 C C . ILE A 1 140 ? -20.629 1.853 7.536 1.00 83.19 140 ILE A C 1
ATOM 1023 O O . ILE A 1 140 ? -21.583 1.919 8.314 1.00 83.19 140 ILE A O 1
ATOM 1027 N N . THR A 1 141 ? -19.384 1.654 7.971 1.00 76.62 141 THR A N 1
ATOM 1028 C CA . THR A 1 141 ? -19.036 1.409 9.376 1.00 76.62 141 THR A CA 1
ATOM 1029 C C . THR A 1 141 ? -18.731 2.673 10.179 1.00 76.62 141 THR A C 1
ATOM 1031 O O . THR A 1 141 ? -18.375 2.554 11.351 1.00 76.62 141 THR A O 1
ATOM 1034 N N . ARG A 1 142 ? -18.962 3.874 9.624 1.00 71.75 142 ARG A N 1
ATOM 1035 C CA . ARG A 1 142 ? -18.631 5.159 10.269 1.00 71.75 142 ARG A CA 1
ATOM 1036 C C . ARG A 1 142 ? -19.174 5.298 11.694 1.00 71.75 142 ARG A C 1
ATOM 1038 O O . ARG A 1 142 ? -18.461 5.736 12.582 1.00 71.75 142 ARG A O 1
ATOM 1045 N N . ARG A 1 143 ? -20.392 4.789 11.936 1.00 64.19 143 ARG A N 1
ATOM 1046 C CA . ARG A 1 143 ? -21.080 4.811 13.245 1.00 64.19 143 ARG A CA 1
ATOM 1047 C C . ARG A 1 143 ? -20.350 4.040 14.354 1.00 64.19 143 ARG A C 1
ATOM 1049 O O . ARG A 1 143 ? -20.801 4.052 15.492 1.00 64.19 143 ARG A O 1
ATOM 1056 N N . ARG A 1 144 ? -19.302 3.279 14.023 1.00 62.19 144 ARG A N 1
ATOM 1057 C CA . ARG A 1 144 ? -18.434 2.605 15.002 1.00 62.19 144 ARG A CA 1
ATOM 1058 C C . ARG A 1 144 ? -17.353 3.534 15.558 1.00 62.19 144 ARG A C 1
ATOM 1060 O O . ARG A 1 144 ? -16.777 3.214 16.592 1.00 62.19 144 ARG A O 1
ATOM 1067 N N . TYR A 1 145 ? -17.065 4.629 14.862 1.00 58.44 145 TYR A N 1
ATOM 1068 C CA . TYR A 1 145 ? -16.007 5.578 15.198 1.00 58.44 145 TYR A CA 1
ATOM 1069 C C . TYR A 1 145 ? -16.552 6.891 15.786 1.00 58.44 145 TYR A C 1
ATOM 1071 O O . TYR A 1 145 ? -15.784 7.559 16.471 1.00 58.44 145 TYR A O 1
ATOM 1079 N N . ASP A 1 146 ? -17.848 7.185 15.588 1.00 57.12 146 ASP A N 1
ATOM 1080 C CA . ASP A 1 146 ? -18.641 8.127 16.408 1.00 57.12 146 ASP A CA 1
ATOM 1081 C C . ASP A 1 146 ? -18.714 7.661 17.887 1.00 57.12 146 ASP A C 1
ATOM 1083 O O . ASP A 1 146 ? -18.893 8.517 18.781 1.00 57.12 146 ASP A O 1
#

pLDDT: mean 74.29, std 12.55, range [35.06, 90.25]

Radius of gyration: 17.3 Å; chains: 1; bounding box: 51×25×57 Å